Protein AF-A0AB36FYS8-F1 (afdb_monomer_lite)

Organism: Campylobacter jejuni (NCBI:txid197)

Sequence (170 aa):
MKFNDDFTFIDDITQEELNAGLEAVKKVLVNSNETELLKEYFSMFCQASSEDAKLKYAKEFKKDEIDKVKNNAIEGGVSYKDKIFQSAEKDRNLLTSTVSLFAITKQLPEGFVWISKDNEAVPFTLEELIELGGIMANSVNTNTIKARTIKDKVEQAQTLEEIQSIKWDE

Secondary structure (DSSP, 8-state):
-----------PPPHHHHHHHHHHHHHHHHHTT-HHHHHHHHHHHHHHS-HHHHHHHHHHHHHHHHHHHHHHHHHS-EEETTEEEP-SHHHHHHHHHHHHHHHHHT-PPTT-EEE-TT--EEE--HHHHHHHHHHHHHHHHHHHHHHHHHHHHHHH--SHHHHHH-----

Radius of gyration: 25.16 Å; chains: 1; bounding box: 50×37×89 Å

InterPro domains:
  IPR025484 Domain of unknown function DUF4376 [PF14301] (58-163)

Structure (mmCIF, N/CA/C/O backbone):
data_AF-A0AB36FYS8-F1
#
_entry.id   AF-A0AB36FYS8-F1
#
loop_
_atom_site.group_PDB
_atom_site.id
_atom_site.type_symbol
_atom_site.label_atom_id
_atom_site.label_alt_id
_atom_site.label_comp_id
_atom_site.label_asym_id
_atom_site.label_entity_id
_atom_site.label_seq_id
_atom_site.pdbx_PDB_ins_code
_atom_site.Cartn_x
_atom_site.Cartn_y
_atom_site.Cartn_z
_atom_site.occupancy
_atom_site.B_iso_or_equiv
_atom_site.auth_seq_id
_atom_site.auth_comp_id
_atom_site.auth_asym_id
_atom_site.auth_atom_id
_atom_site.pdbx_PDB_model_num
ATOM 1 N N . MET A 1 1 ? 25.035 24.074 -61.120 1.00 44.75 1 MET A N 1
ATOM 2 C CA . MET A 1 1 ? 24.958 24.036 -59.646 1.00 44.75 1 MET A CA 1
ATOM 3 C C . MET A 1 1 ? 24.444 22.648 -59.296 1.00 44.75 1 MET A C 1
ATOM 5 O O . MET A 1 1 ? 23.336 22.333 -59.702 1.00 44.75 1 MET A O 1
ATOM 9 N N . LYS A 1 2 ? 25.290 21.762 -58.755 1.00 41.16 2 LYS A N 1
ATOM 10 C CA . LYS A 1 2 ? 24.867 20.410 -58.357 1.00 41.16 2 LYS A CA 1
ATOM 11 C C . LYS A 1 2 ? 24.295 20.514 -56.946 1.00 41.16 2 LYS A C 1
ATOM 13 O O . LYS A 1 2 ? 25.001 20.995 -56.065 1.00 41.16 2 LYS A O 1
ATOM 18 N N . PHE A 1 3 ? 23.037 20.130 -56.766 1.00 51.56 3 PHE A N 1
ATOM 19 C CA . PHE A 1 3 ? 22.482 19.899 -55.438 1.00 51.56 3 PHE A CA 1
ATOM 20 C C . PHE A 1 3 ? 23.022 18.550 -54.958 1.00 51.56 3 PHE A C 1
ATOM 22 O O . PHE A 1 3 ? 23.014 17.579 -55.713 1.00 51.56 3 PHE A O 1
ATOM 29 N N . ASN A 1 4 ? 23.620 18.544 -53.771 1.00 51.81 4 ASN A N 1
ATOM 30 C CA . ASN A 1 4 ? 24.140 17.339 -53.143 1.00 51.81 4 ASN A CA 1
ATOM 31 C C . ASN A 1 4 ? 22.971 16.728 -52.355 1.00 51.81 4 ASN A C 1
ATOM 33 O O . ASN A 1 4 ? 22.657 17.211 -51.269 1.00 51.81 4 ASN A O 1
ATOM 37 N N . ASP A 1 5 ? 22.292 15.743 -52.941 1.00 59.75 5 ASP A N 1
ATOM 38 C CA . ASP A 1 5 ? 21.105 15.071 -52.381 1.00 59.75 5 ASP A CA 1
ATOM 39 C C . ASP A 1 5 ? 21.473 13.971 -51.362 1.00 59.75 5 ASP A C 1
ATOM 41 O O . ASP A 1 5 ? 20.920 12.879 -51.395 1.00 59.75 5 ASP A O 1
ATOM 45 N N . ASP A 1 6 ? 22.387 14.250 -50.428 1.00 57.41 6 ASP A N 1
ATOM 46 C CA . ASP A 1 6 ? 22.813 13.274 -49.408 1.00 57.41 6 ASP A CA 1
ATOM 47 C C . ASP A 1 6 ? 22.487 13.757 -47.983 1.00 57.41 6 ASP A C 1
ATOM 49 O O . ASP A 1 6 ? 23.349 13.828 -47.110 1.00 57.41 6 ASP A O 1
ATOM 53 N N . PHE A 1 7 ? 21.220 14.090 -47.728 1.00 59.12 7 PHE A N 1
ATOM 54 C CA . PHE A 1 7 ? 20.687 14.164 -46.363 1.00 59.12 7 PHE A CA 1
ATOM 55 C C . PHE A 1 7 ? 19.588 13.114 -46.192 1.00 59.12 7 PHE A C 1
ATOM 57 O O . PHE A 1 7 ? 18.397 13.415 -46.227 1.00 59.12 7 PHE A O 1
ATOM 64 N N . THR A 1 8 ? 19.982 11.858 -45.991 1.00 59.56 8 THR A N 1
ATOM 65 C CA . THR A 1 8 ? 19.096 10.871 -45.367 1.00 59.56 8 THR A CA 1
ATOM 66 C C . THR A 1 8 ? 18.929 11.264 -43.900 1.00 59.56 8 THR A C 1
ATOM 68 O O . THR A 1 8 ? 19.818 11.011 -43.088 1.00 59.56 8 THR A O 1
ATOM 71 N N . PHE A 1 9 ? 17.823 11.929 -43.559 1.00 57.47 9 PHE A N 1
ATOM 72 C CA . PHE A 1 9 ? 17.411 12.096 -42.165 1.00 57.47 9 PHE A CA 1
ATOM 73 C C . PHE A 1 9 ? 16.989 10.718 -41.644 1.00 57.47 9 PHE A C 1
ATOM 75 O O . PHE A 1 9 ? 15.905 10.234 -41.966 1.00 57.47 9 PHE A O 1
ATOM 82 N N . ILE A 1 10 ? 17.893 10.047 -40.934 1.00 60.66 10 ILE A N 1
ATOM 83 C CA . ILE A 1 10 ? 17.565 8.848 -40.168 1.00 60.66 10 ILE A CA 1
ATOM 84 C C . ILE A 1 10 ? 17.042 9.356 -38.823 1.00 60.66 10 ILE A C 1
ATOM 86 O O . ILE A 1 10 ? 17.816 9.869 -38.017 1.00 60.66 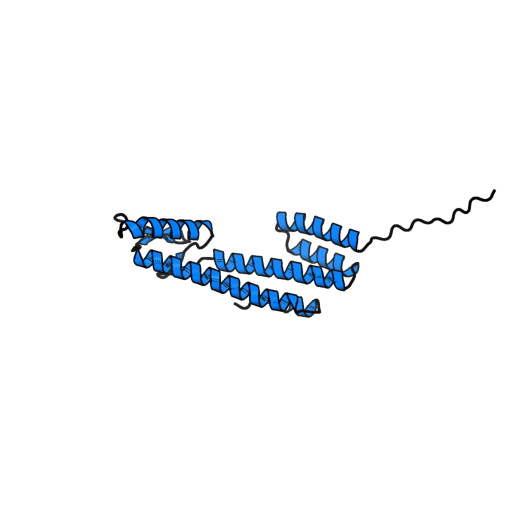10 ILE A O 1
ATOM 90 N N . ASP A 1 11 ? 15.724 9.293 -38.642 1.00 68.12 11 ASP A N 1
ATOM 91 C CA . ASP A 1 11 ? 15.064 9.593 -37.370 1.00 68.12 11 ASP A CA 1
ATOM 92 C C . ASP A 1 11 ? 15.148 8.354 -36.473 1.00 68.12 11 ASP A C 1
ATOM 94 O O . ASP A 1 11 ? 14.264 7.494 -36.481 1.00 68.12 11 ASP A O 1
ATOM 98 N N . ASP A 1 12 ? 16.281 8.193 -35.793 1.00 80.94 12 ASP A N 1
ATOM 99 C CA . ASP A 1 12 ? 16.456 7.117 -34.823 1.00 80.94 12 ASP A CA 1
ATOM 100 C C . ASP A 1 12 ? 15.720 7.465 -33.529 1.00 80.94 12 ASP A C 1
ATOM 102 O O . ASP A 1 12 ? 15.868 8.563 -32.994 1.00 80.94 12 ASP A O 1
ATOM 106 N N . ILE A 1 13 ? 14.978 6.499 -32.981 1.00 86.56 13 ILE A N 1
ATOM 107 C CA . ILE A 1 13 ? 14.311 6.679 -31.693 1.00 86.56 13 ILE A CA 1
ATOM 108 C C . ILE A 1 13 ? 15.345 6.932 -30.589 1.00 86.56 13 ILE A C 1
ATOM 110 O O . ILE A 1 13 ? 16.240 6.124 -30.327 1.00 86.56 13 ILE A O 1
ATOM 114 N N . THR A 1 14 ? 15.218 8.069 -29.921 1.00 93.31 14 THR A N 1
ATOM 115 C CA . THR A 1 14 ? 16.108 8.466 -28.834 1.00 93.31 14 THR A CA 1
ATOM 116 C C . THR A 1 14 ? 15.708 7.798 -27.517 1.00 93.31 14 THR A C 1
ATOM 118 O O . THR A 1 14 ? 14.559 7.408 -27.297 1.00 93.31 14 THR A O 1
ATOM 121 N N . GLN A 1 15 ? 16.646 7.711 -26.565 1.00 95.31 15 GLN A N 1
ATOM 122 C CA . GLN A 1 15 ? 16.319 7.233 -25.215 1.00 95.31 15 GLN A CA 1
ATOM 123 C C . GLN A 1 15 ? 15.282 8.130 -24.523 1.00 95.31 15 GLN A C 1
ATOM 125 O O . GLN A 1 15 ? 14.492 7.648 -23.714 1.00 95.31 15 GLN A O 1
ATOM 130 N N . GLU A 1 16 ? 15.278 9.430 -24.825 1.00 94.62 16 GLU A N 1
ATOM 131 C CA . GLU A 1 16 ? 14.289 10.367 -24.293 1.00 94.62 16 GLU A CA 1
ATOM 132 C C . GLU A 1 16 ? 12.880 10.026 -24.790 1.00 94.62 16 GLU A C 1
ATOM 134 O O . GLU A 1 16 ? 11.952 9.944 -23.984 1.00 94.62 16 GLU A O 1
ATOM 139 N N . GLU A 1 17 ? 12.734 9.723 -26.079 1.00 94.81 17 GLU A N 1
ATOM 140 C CA . GLU A 1 17 ? 11.465 9.287 -26.665 1.00 94.81 17 GLU A CA 1
ATOM 141 C C . GLU A 1 17 ? 11.016 7.925 -26.129 1.00 94.81 17 GLU A C 1
ATOM 143 O O . GLU A 1 17 ? 9.840 7.759 -25.797 1.00 94.81 17 GLU A O 1
ATOM 148 N N . LEU A 1 18 ? 11.939 6.971 -25.950 1.00 96.12 18 LEU A N 1
ATOM 149 C CA . LEU A 1 18 ? 11.642 5.686 -25.301 1.00 96.12 18 LEU A CA 1
ATOM 150 C C . LEU A 1 18 ? 11.130 5.879 -23.867 1.00 96.12 18 LEU A C 1
ATOM 152 O O . LEU A 1 18 ? 10.131 5.272 -23.476 1.00 96.12 18 LEU A O 1
ATOM 156 N N . ASN A 1 19 ? 11.791 6.738 -23.088 1.00 96.94 19 ASN A N 1
ATOM 157 C CA . ASN A 1 19 ? 11.400 7.052 -21.713 1.00 96.94 19 ASN A CA 1
ATOM 158 C C . ASN A 1 19 ? 10.018 7.717 -21.667 1.00 96.94 19 ASN A C 1
ATOM 160 O O . ASN A 1 19 ? 9.169 7.325 -20.866 1.00 96.94 19 ASN A O 1
ATOM 164 N N . ALA A 1 20 ? 9.770 8.695 -22.542 1.00 96.19 20 ALA A N 1
ATOM 165 C CA . ALA A 1 20 ? 8.481 9.374 -22.641 1.00 96.19 20 ALA A CA 1
ATOM 166 C C . ALA A 1 20 ? 7.358 8.404 -23.043 1.00 96.19 20 ALA A C 1
ATOM 168 O O . ALA A 1 20 ? 6.269 8.439 -22.463 1.00 96.19 20 ALA A O 1
ATOM 169 N N . GLY A 1 21 ? 7.637 7.498 -23.985 1.00 95.94 21 GLY A N 1
ATOM 170 C CA . GLY A 1 21 ? 6.721 6.433 -24.382 1.00 95.94 21 GLY A CA 1
ATOM 171 C C . GLY A 1 21 ? 6.393 5.489 -23.226 1.00 95.94 21 GLY A C 1
ATOM 172 O O . GLY A 1 21 ? 5.221 5.190 -22.992 1.00 95.94 21 GLY A O 1
ATOM 173 N N . LEU A 1 22 ? 7.401 5.061 -22.457 1.00 96.81 22 LEU A N 1
ATOM 174 C CA . LEU A 1 22 ? 7.197 4.231 -21.268 1.00 96.81 22 LEU A CA 1
ATOM 175 C C . LEU A 1 22 ? 6.331 4.922 -20.218 1.00 96.81 22 LEU A C 1
ATOM 177 O O . LEU A 1 22 ? 5.390 4.303 -19.729 1.00 96.81 22 LEU A O 1
ATOM 181 N N . GLU A 1 23 ? 6.585 6.193 -19.916 1.00 96.19 23 GLU A N 1
ATOM 182 C CA . GLU A 1 23 ? 5.776 6.947 -18.952 1.00 96.19 23 GLU A CA 1
ATOM 183 C C . GLU A 1 23 ? 4.317 7.091 -19.399 1.00 96.19 23 GLU A C 1
ATOM 185 O O . GLU A 1 23 ? 3.387 6.897 -18.606 1.00 96.19 23 GLU A O 1
ATOM 190 N N . ALA A 1 24 ? 4.094 7.378 -20.684 1.00 96.62 24 ALA A N 1
ATOM 191 C CA . ALA A 1 24 ? 2.753 7.483 -21.245 1.00 96.62 24 ALA A CA 1
ATOM 192 C C . ALA A 1 24 ? 1.990 6.152 -21.144 1.00 96.62 24 ALA A C 1
ATOM 194 O O . ALA A 1 24 ? 0.847 6.127 -20.678 1.00 96.62 24 ALA A O 1
ATOM 195 N N . VAL A 1 25 ? 2.629 5.040 -21.521 1.00 95.56 25 VAL A N 1
ATOM 196 C CA . VAL A 1 25 ? 2.024 3.703 -21.458 1.00 95.56 25 VAL A CA 1
ATOM 197 C C . VAL A 1 25 ? 1.813 3.257 -20.011 1.00 95.56 25 VAL 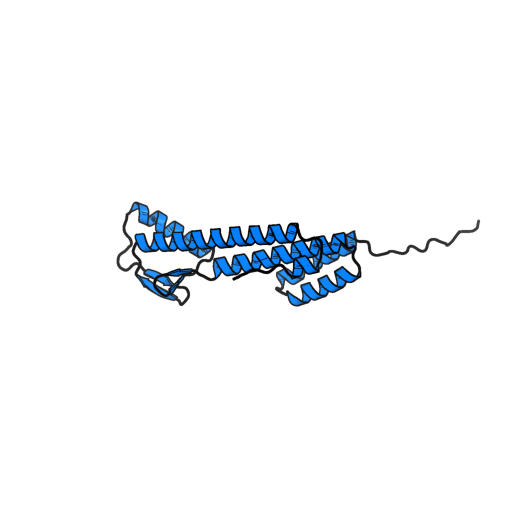A C 1
ATOM 199 O O . VAL A 1 25 ? 0.717 2.805 -19.674 1.00 95.56 25 VAL A O 1
ATOM 202 N N . LYS A 1 26 ? 2.799 3.464 -19.127 1.00 94.81 26 LYS A N 1
ATOM 203 C CA . LYS A 1 26 ? 2.698 3.187 -17.685 1.00 94.81 26 LYS A CA 1
ATOM 204 C C . LYS A 1 26 ? 1.457 3.841 -17.095 1.00 94.81 26 LYS A C 1
ATOM 206 O O . LYS A 1 26 ? 0.663 3.165 -16.445 1.00 94.81 26 LYS A O 1
ATOM 211 N N . LYS A 1 27 ? 1.247 5.132 -17.361 1.00 94.06 27 LYS A N 1
ATOM 212 C CA . LYS A 1 27 ? 0.081 5.873 -16.865 1.00 94.06 27 LYS A CA 1
ATOM 213 C C . LYS A 1 27 ? -1.245 5.244 -17.306 1.00 94.06 27 LYS A C 1
ATOM 215 O O . LYS A 1 27 ? -2.162 5.127 -16.496 1.00 94.06 27 LYS A O 1
ATOM 220 N N . VAL A 1 28 ? -1.361 4.838 -18.571 1.00 96.19 28 VAL A N 1
ATOM 221 C CA . VAL A 1 28 ? -2.587 4.223 -19.110 1.00 96.19 28 VAL A CA 1
ATOM 222 C C . VAL A 1 28 ? -2.841 2.847 -18.493 1.00 96.19 28 VAL A C 1
ATOM 224 O O . VAL A 1 28 ? -3.955 2.573 -18.038 1.00 96.19 28 VAL A O 1
ATOM 227 N N . LEU A 1 29 ? -1.815 1.996 -18.441 1.00 93.88 29 LEU A N 1
ATOM 228 C CA . LEU A 1 29 ? -1.946 0.622 -17.955 1.00 93.88 29 LEU A CA 1
ATOM 229 C C . LEU A 1 29 ? -2.187 0.568 -16.442 1.00 93.88 29 LEU A C 1
ATOM 231 O O . LEU A 1 29 ? -3.039 -0.197 -15.996 1.00 93.88 29 LEU A O 1
ATOM 235 N N . VAL A 1 30 ? -1.536 1.433 -15.654 1.00 90.25 30 VAL A N 1
ATOM 236 C CA . VAL A 1 30 ? -1.799 1.554 -14.207 1.00 90.25 30 VAL A CA 1
ATOM 237 C C . VAL A 1 30 ? -3.245 1.977 -13.945 1.00 90.25 30 VAL A C 1
ATOM 239 O O . VAL A 1 30 ? -3.918 1.354 -13.126 1.00 90.25 30 VAL A O 1
ATOM 242 N N . ASN A 1 31 ? -3.760 2.973 -14.675 1.00 91.31 31 ASN A N 1
ATOM 243 C CA . ASN A 1 31 ? -5.153 3.417 -14.536 1.00 91.31 31 ASN A CA 1
ATOM 244 C C . ASN A 1 31 ? -6.170 2.342 -14.946 1.00 91.31 31 ASN A C 1
ATOM 246 O O . ASN A 1 31 ? -7.298 2.348 -14.459 1.00 91.31 31 ASN A O 1
ATOM 250 N N . SER A 1 32 ? -5.767 1.424 -15.824 1.00 93.12 32 SER A N 1
ATOM 251 C CA . SER A 1 32 ? -6.587 0.293 -16.272 1.00 93.12 32 SER A CA 1
ATOM 252 C C . SER A 1 32 ? -6.374 -0.967 -15.420 1.00 93.12 32 SER A C 1
ATOM 254 O O . SER A 1 32 ? -7.001 -1.988 -15.672 1.00 93.12 32 SER A O 1
ATOM 256 N N . ASN A 1 33 ? -5.510 -0.904 -14.397 1.00 90.06 33 ASN A N 1
ATOM 257 C CA . ASN A 1 33 ? -5.096 -2.031 -13.557 1.00 90.06 33 ASN A CA 1
ATOM 258 C C . ASN A 1 33 ? -4.468 -3.211 -14.347 1.00 90.06 33 ASN A C 1
ATOM 260 O O . ASN A 1 33 ? -4.466 -4.352 -13.884 1.00 90.06 33 ASN A O 1
ATOM 264 N N . GLU A 1 34 ? -3.874 -2.926 -15.508 1.00 93.31 34 GLU A N 1
ATOM 265 C CA . GLU A 1 34 ? -3.283 -3.898 -16.438 1.00 93.31 34 GLU A CA 1
ATOM 266 C C . GLU A 1 34 ? -1.812 -4.182 -16.096 1.00 93.31 34 GLU A C 1
ATOM 268 O O . GLU A 1 34 ? -0.875 -3.693 -16.731 1.00 93.31 34 GLU A O 1
ATOM 273 N N . THR A 1 35 ? -1.593 -4.960 -15.033 1.00 88.31 35 THR A N 1
ATOM 274 C CA . THR A 1 35 ? -0.241 -5.191 -14.486 1.00 88.31 35 THR A CA 1
ATOM 275 C C . THR A 1 35 ? 0.618 -6.099 -15.375 1.00 88.31 35 THR A C 1
ATOM 277 O O . THR A 1 35 ? 1.822 -5.875 -15.484 1.00 88.31 35 THR A O 1
ATOM 280 N N . GLU A 1 36 ? 0.030 -7.104 -16.030 1.00 92.06 36 GLU A N 1
ATOM 281 C CA . GLU A 1 36 ? 0.791 -8.033 -16.883 1.00 92.06 36 GLU A CA 1
ATOM 282 C C . GLU A 1 36 ? 1.220 -7.377 -18.200 1.00 92.06 36 GLU A C 1
ATOM 284 O O . GLU A 1 36 ? 2.392 -7.454 -18.563 1.00 92.06 36 GLU A O 1
ATOM 289 N N . LEU A 1 37 ? 0.330 -6.612 -18.844 1.00 94.31 37 LEU A N 1
ATOM 290 C CA . LEU A 1 37 ? 0.678 -5.837 -20.040 1.00 94.31 37 LEU A CA 1
ATOM 291 C C . LEU A 1 37 ? 1.785 -4.814 -19.760 1.00 94.31 37 LEU A C 1
ATOM 293 O O . LEU A 1 37 ? 2.646 -4.583 -20.607 1.00 94.31 37 LEU A O 1
ATOM 297 N N . LEU A 1 38 ? 1.807 -4.220 -18.562 1.00 93.50 38 LEU A N 1
ATOM 298 C CA . LEU A 1 38 ? 2.871 -3.294 -18.177 1.00 93.50 38 LEU A CA 1
ATOM 299 C C . LEU A 1 38 ? 4.233 -3.996 -18.078 1.00 93.50 38 LEU A C 1
ATOM 301 O O . LEU A 1 38 ? 5.242 -3.422 -18.487 1.00 93.50 38 LEU A O 1
ATOM 305 N N . LYS A 1 39 ? 4.274 -5.241 -17.585 1.00 92.19 39 LYS A N 1
ATOM 306 C CA . LYS A 1 39 ? 5.505 -6.050 -17.553 1.00 92.19 39 LYS A CA 1
ATOM 307 C C . LYS A 1 39 ? 5.975 -6.414 -18.959 1.00 92.19 39 LYS A C 1
ATOM 309 O O . LYS A 1 39 ? 7.169 -6.318 -19.236 1.00 92.19 39 LYS A O 1
ATOM 314 N N . GLU A 1 40 ? 5.055 -6.805 -19.840 1.00 94.81 40 GLU A N 1
ATOM 315 C CA . GLU A 1 40 ? 5.367 -7.105 -21.243 1.00 94.81 40 GLU A CA 1
ATOM 316 C C . GLU A 1 40 ? 5.930 -5.875 -21.957 1.00 94.81 40 GLU A C 1
ATOM 318 O O . GLU A 1 40 ? 7.001 -5.938 -22.564 1.00 94.81 40 GLU A O 1
ATOM 323 N N . TYR A 1 41 ? 5.269 -4.726 -21.805 1.00 95.19 41 TYR A N 1
ATOM 324 C CA . TYR A 1 41 ? 5.737 -3.472 -22.383 1.00 95.19 41 TYR A CA 1
ATOM 325 C C . TYR A 1 41 ? 7.104 -3.060 -21.822 1.00 95.19 41 TYR A C 1
ATOM 327 O O . TYR A 1 41 ? 7.985 -2.640 -22.572 1.00 95.19 41 TYR A O 1
ATOM 335 N N . PHE A 1 42 ? 7.331 -3.232 -20.516 1.00 95.50 42 PHE A N 1
ATOM 336 C CA . PHE A 1 42 ? 8.642 -2.980 -19.924 1.00 95.50 42 PHE A CA 1
ATOM 337 C C . PHE A 1 42 ? 9.723 -3.916 -20.488 1.00 95.50 42 PHE A C 1
ATOM 339 O O . PHE A 1 42 ? 10.836 -3.469 -20.756 1.00 95.50 42 PHE A O 1
ATOM 346 N N . SER A 1 43 ? 9.400 -5.186 -20.754 1.00 95.00 43 SER A N 1
ATOM 347 C CA . SER A 1 43 ? 10.322 -6.110 -21.424 1.00 95.00 43 SER A CA 1
ATOM 348 C C . SER A 1 43 ? 10.707 -5.622 -22.824 1.00 95.00 43 SER A C 1
ATOM 350 O O . SER A 1 43 ? 11.887 -5.652 -23.174 1.00 95.00 43 SER A O 1
ATOM 352 N N . MET A 1 44 ? 9.747 -5.104 -23.600 1.00 94.94 44 MET A N 1
ATOM 353 C CA . MET A 1 44 ? 10.022 -4.488 -24.904 1.00 94.94 44 MET A CA 1
ATOM 354 C C . MET A 1 44 ? 10.899 -3.238 -24.767 1.00 94.94 44 MET A C 1
ATOM 356 O O . MET A 1 44 ? 11.888 -3.097 -25.486 1.00 94.94 44 MET A O 1
ATOM 360 N N . PHE A 1 45 ? 10.599 -2.364 -23.802 1.00 96.12 45 PHE A N 1
ATOM 361 C CA . PHE A 1 45 ? 11.428 -1.199 -23.486 1.00 96.12 45 PHE A CA 1
ATOM 362 C C . PHE A 1 45 ? 12.877 -1.602 -23.166 1.00 96.12 45 PHE A C 1
ATOM 364 O O . PHE A 1 45 ? 13.816 -0.975 -23.661 1.00 96.12 45 PHE A O 1
ATOM 371 N N . CYS A 1 46 ? 13.082 -2.681 -22.402 1.00 95.19 46 CYS A N 1
ATOM 372 C CA . CYS A 1 46 ? 14.413 -3.185 -22.068 1.00 95.19 46 CYS A CA 1
ATOM 373 C C . CYS A 1 46 ? 15.224 -3.670 -23.277 1.00 95.19 46 CYS A C 1
ATOM 375 O O . CYS A 1 46 ? 16.451 -3.680 -23.199 1.00 95.19 46 CYS A O 1
ATOM 377 N N . GLN A 1 47 ? 14.583 -4.065 -24.378 1.00 94.56 47 GLN A N 1
ATOM 378 C CA . GLN A 1 47 ? 15.285 -4.509 -25.589 1.00 94.56 47 GLN A CA 1
ATOM 379 C C . GLN A 1 47 ? 15.878 -3.339 -26.384 1.00 94.56 47 GLN A C 1
ATOM 381 O O . GLN A 1 47 ? 16.887 -3.520 -27.059 1.00 94.56 47 GLN A O 1
ATOM 386 N N . ALA A 1 48 ? 15.273 -2.151 -26.288 1.00 93.19 48 ALA A N 1
ATOM 387 C CA . ALA A 1 48 ? 15.664 -0.967 -27.055 1.00 93.19 48 ALA A CA 1
ATOM 388 C C . ALA A 1 48 ? 16.406 0.102 -26.230 1.00 93.19 48 ALA A C 1
ATOM 390 O O . ALA A 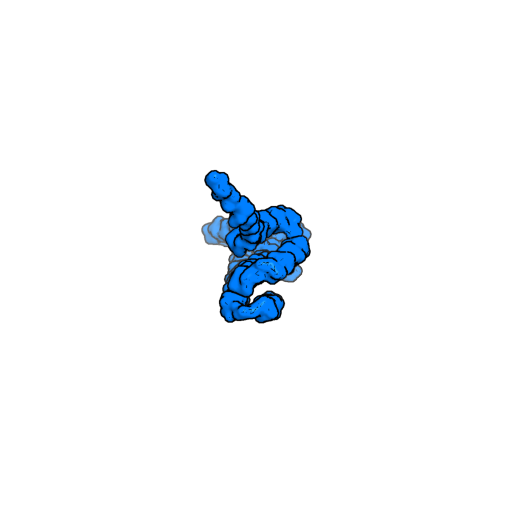1 48 ? 16.982 1.021 -26.803 1.00 93.19 48 ALA A O 1
ATOM 391 N N . SER A 1 49 ? 16.393 -0.001 -24.898 1.00 95.38 49 SER A N 1
ATOM 392 C CA . SER A 1 49 ? 16.908 1.046 -24.005 1.00 95.38 49 SER A CA 1
ATOM 393 C C . SER A 1 49 ? 18.345 0.825 -23.533 1.00 95.38 49 SER A C 1
ATOM 395 O O . SER A 1 49 ? 18.853 -0.298 -23.500 1.00 95.38 49 SER A O 1
ATOM 397 N N . SER A 1 50 ? 18.982 1.902 -23.077 1.00 95.81 50 SER A N 1
ATOM 398 C CA . SER A 1 50 ? 20.257 1.875 -22.363 1.00 95.81 50 SER A CA 1
ATOM 399 C C . SER A 1 50 ? 20.142 1.153 -21.018 1.00 95.81 50 SER A C 1
ATOM 401 O O . SER A 1 50 ? 19.066 1.071 -20.421 1.00 95.81 50 SER A O 1
ATOM 403 N N . GLU A 1 51 ? 21.261 0.633 -20.515 1.00 95.50 51 GLU A N 1
ATOM 404 C CA . GLU A 1 51 ? 21.278 -0.099 -19.243 1.00 95.50 51 GLU A CA 1
ATOM 405 C C . GLU A 1 51 ? 20.879 0.788 -18.053 1.00 95.50 51 GLU A C 1
ATOM 407 O O . GLU A 1 51 ? 20.075 0.377 -17.217 1.00 95.50 51 GLU A O 1
ATOM 412 N N . ASP A 1 52 ? 21.330 2.045 -18.042 1.00 95.81 52 ASP A N 1
ATOM 413 C CA . ASP A 1 52 ? 20.957 3.024 -17.016 1.00 95.81 52 ASP A CA 1
ATOM 414 C C . ASP A 1 52 ? 19.441 3.265 -16.980 1.00 95.81 52 ASP A C 1
ATOM 416 O O . ASP A 1 52 ? 18.837 3.329 -15.906 1.00 95.81 52 ASP A O 1
ATOM 420 N N . ALA A 1 53 ? 18.801 3.361 -18.151 1.00 96.94 53 ALA A N 1
ATOM 421 C CA . ALA A 1 53 ? 17.359 3.554 -18.243 1.00 96.94 53 ALA A CA 1
ATOM 422 C C . ALA A 1 53 ? 16.596 2.309 -17.767 1.00 96.94 53 ALA A C 1
ATOM 424 O O . ALA A 1 53 ? 15.648 2.431 -16.989 1.00 96.94 53 ALA A O 1
ATOM 425 N N . LYS A 1 54 ? 17.040 1.106 -18.160 1.00 97.25 54 LYS A N 1
ATOM 426 C CA . LYS A 1 54 ? 16.463 -0.158 -17.668 1.00 97.25 54 LYS A CA 1
ATOM 427 C C . LYS A 1 54 ? 16.514 -0.237 -16.149 1.00 97.25 54 LYS A C 1
ATOM 429 O O . LYS A 1 54 ? 15.495 -0.522 -15.521 1.00 97.25 54 LYS A O 1
ATOM 434 N N . LEU A 1 55 ? 17.679 0.040 -15.563 1.00 97.94 55 LEU A N 1
ATOM 435 C CA . LEU A 1 55 ? 17.880 -0.045 -14.123 1.00 97.94 55 LEU A CA 1
ATOM 436 C C . LEU A 1 55 ? 17.025 0.986 -13.378 1.00 97.94 55 LEU A C 1
ATOM 438 O O . LEU A 1 55 ? 16.354 0.634 -12.407 1.00 97.94 55 LEU A O 1
ATOM 442 N N . LYS A 1 56 ? 16.991 2.236 -13.859 1.00 97.38 56 LYS A N 1
ATOM 443 C CA . LYS A 1 56 ? 16.142 3.299 -13.303 1.00 97.38 56 LYS A CA 1
ATOM 444 C C . LYS A 1 56 ? 14.678 2.858 -13.229 1.00 97.38 56 LYS A C 1
ATOM 446 O O . LYS A 1 56 ? 14.086 2.868 -12.149 1.00 97.38 56 LYS A O 1
ATOM 451 N N . TYR A 1 57 ? 14.105 2.432 -14.352 1.00 97.06 57 TYR A N 1
ATOM 452 C CA . TYR A 1 57 ? 12.686 2.083 -14.412 1.00 97.06 57 TYR A CA 1
ATOM 453 C C . TYR A 1 57 ? 12.354 0.786 -13.676 1.00 97.06 57 TYR A C 1
ATOM 455 O O . TYR A 1 57 ? 11.304 0.700 -13.041 1.00 97.06 57 TYR A O 1
ATOM 463 N N . ALA A 1 58 ? 13.261 -0.193 -13.659 1.00 97.31 58 ALA A N 1
ATOM 464 C CA . ALA A 1 58 ? 13.090 -1.387 -12.836 1.00 97.31 58 ALA A CA 1
ATOM 465 C C . ALA A 1 58 ? 12.981 -1.043 -11.342 1.00 97.31 58 ALA A C 1
ATOM 467 O O . ALA A 1 58 ? 12.127 -1.596 -10.644 1.00 97.31 58 ALA A O 1
ATOM 468 N N . LYS A 1 59 ? 13.798 -0.097 -10.849 1.00 98.19 59 LYS A N 1
ATOM 469 C CA . LYS A 1 59 ? 13.715 0.386 -9.461 1.00 98.19 59 LYS A CA 1
ATOM 470 C C . LYS A 1 59 ? 12.388 1.082 -9.187 1.00 98.19 59 LYS A C 1
ATOM 472 O O . LYS A 1 59 ? 11.782 0.834 -8.147 1.00 98.19 59 LYS A O 1
ATOM 477 N N . GLU A 1 60 ? 11.931 1.938 -10.097 1.00 96.25 60 GLU A N 1
ATOM 478 C CA . GLU A 1 60 ? 10.640 2.625 -9.968 1.00 96.25 60 GLU A CA 1
ATOM 479 C C . GLU A 1 60 ? 9.476 1.627 -9.919 1.00 96.25 60 GLU A C 1
ATOM 481 O O . GLU A 1 60 ? 8.698 1.651 -8.966 1.00 96.25 60 GLU A O 1
ATOM 486 N N . PHE A 1 61 ? 9.409 0.678 -10.857 1.00 94.06 61 PHE A N 1
ATOM 487 C CA . PHE A 1 61 ? 8.363 -0.349 -10.858 1.00 94.06 61 PHE A CA 1
ATOM 488 C C . PHE A 1 61 ? 8.379 -1.213 -9.601 1.00 94.06 61 PHE A C 1
ATOM 490 O O . PHE A 1 61 ? 7.326 -1.496 -9.029 1.00 94.06 61 PHE A O 1
ATOM 497 N N . LYS A 1 62 ? 9.564 -1.606 -9.124 1.00 95.69 62 LYS A N 1
ATOM 498 C CA . LYS A 1 62 ? 9.669 -2.388 -7.891 1.00 95.69 62 LYS A CA 1
ATOM 499 C C . LYS A 1 62 ? 9.220 -1.580 -6.667 1.00 95.69 62 LYS A C 1
ATOM 501 O O . LYS A 1 62 ? 8.567 -2.131 -5.785 1.00 95.69 62 LYS A O 1
ATOM 506 N N . LYS A 1 63 ? 9.516 -0.276 -6.602 1.00 96.62 63 LYS A N 1
ATOM 507 C CA . LYS A 1 63 ? 9.028 0.607 -5.526 1.00 96.62 63 LYS A CA 1
ATOM 508 C C . LYS A 1 63 ? 7.503 0.746 -5.549 1.00 96.62 63 LYS A C 1
ATOM 510 O O . LYS A 1 63 ? 6.904 0.700 -4.474 1.00 96.62 63 LYS A O 1
ATOM 515 N N . ASP A 1 64 ? 6.901 0.848 -6.734 1.00 93.44 64 ASP A N 1
ATOM 516 C CA . ASP A 1 64 ? 5.442 0.887 -6.912 1.00 93.44 64 ASP A CA 1
ATOM 517 C C . ASP A 1 64 ? 4.786 -0.432 -6.455 1.00 93.44 64 ASP A C 1
ATOM 519 O O . ASP A 1 64 ? 3.784 -0.423 -5.737 1.00 93.44 64 ASP A O 1
ATOM 523 N N . GLU A 1 65 ? 5.385 -1.580 -6.797 1.00 93.00 65 GLU A N 1
ATOM 524 C CA . GLU A 1 65 ? 4.958 -2.906 -6.322 1.00 93.00 65 GLU A CA 1
ATOM 525 C C . GLU A 1 65 ? 4.991 -2.984 -4.787 1.00 93.00 65 GLU A C 1
ATOM 527 O O . GLU A 1 65 ? 4.008 -3.386 -4.162 1.00 93.00 65 GLU A O 1
ATOM 532 N N . ILE A 1 66 ? 6.088 -2.534 -4.167 1.00 96.75 66 ILE A N 1
ATOM 533 C CA . ILE A 1 66 ? 6.239 -2.498 -2.705 1.00 96.75 66 ILE A CA 1
ATOM 534 C C . ILE A 1 66 ? 5.180 -1.596 -2.062 1.00 96.75 66 ILE A C 1
ATOM 536 O O . ILE A 1 66 ? 4.627 -1.954 -1.022 1.00 96.75 66 ILE A O 1
ATOM 540 N N . ASP A 1 67 ? 4.871 -0.439 -2.655 1.00 95.94 67 ASP A N 1
ATOM 541 C CA . ASP A 1 67 ? 3.808 0.432 -2.147 1.00 95.94 67 ASP A CA 1
ATOM 542 C C . ASP A 1 67 ? 2.433 -0.222 -2.222 1.00 95.94 67 ASP A C 1
ATOM 544 O O . ASP A 1 67 ? 1.670 -0.126 -1.259 1.00 95.94 67 ASP A O 1
ATOM 548 N N . LYS A 1 68 ? 2.134 -0.930 -3.315 1.00 93.69 68 LYS A N 1
ATOM 549 C CA . LYS A 1 68 ? 0.880 -1.676 -3.462 1.00 93.69 68 LYS A CA 1
ATOM 550 C C . LYS A 1 68 ? 0.757 -2.766 -2.396 1.00 93.69 68 LYS A C 1
ATOM 552 O O . LYS A 1 68 ? -0.279 -2.856 -1.741 1.00 93.69 68 LYS A O 1
ATOM 557 N N . VAL A 1 69 ? 1.815 -3.549 -2.167 1.00 95.81 69 VAL A N 1
ATOM 558 C CA . VAL A 1 69 ? 1.821 -4.599 -1.131 1.00 95.81 69 VAL A CA 1
ATOM 559 C C . VAL A 1 69 ? 1.695 -4.000 0.272 1.00 95.81 69 VAL A C 1
ATOM 561 O O . VAL A 1 69 ? 0.862 -4.457 1.053 1.00 95.81 69 VAL A O 1
ATOM 564 N N . LYS A 1 70 ? 2.439 -2.931 0.579 1.00 97.12 70 LYS A N 1
ATOM 565 C CA . LYS A 1 70 ? 2.335 -2.191 1.847 1.00 97.12 70 LYS A CA 1
ATOM 566 C C . LYS A 1 70 ? 0.913 -1.689 2.092 1.00 97.12 70 LYS A C 1
ATOM 568 O O . LYS A 1 70 ? 0.384 -1.877 3.185 1.00 97.12 70 LYS A O 1
ATOM 573 N N . ASN A 1 71 ? 0.300 -1.045 1.099 1.00 96.31 71 ASN A N 1
ATOM 574 C CA . ASN A 1 71 ? -1.060 -0.522 1.224 1.00 96.31 71 ASN A CA 1
ATOM 575 C C . ASN A 1 71 ? -2.055 -1.665 1.459 1.00 96.31 71 ASN A C 1
ATOM 577 O O . ASN A 1 71 ? -2.841 -1.590 2.395 1.00 96.31 71 ASN A O 1
ATOM 581 N N . ASN A 1 72 ? -1.946 -2.768 0.712 1.00 95.06 72 ASN A N 1
ATOM 582 C CA . ASN A 1 72 ? -2.782 -3.952 0.928 1.00 95.06 72 ASN A CA 1
ATOM 583 C C . ASN A 1 72 ? -2.615 -4.545 2.337 1.00 95.06 72 ASN A C 1
ATOM 585 O O . ASN A 1 72 ? -3.605 -4.930 2.952 1.00 95.06 72 ASN A O 1
ATOM 589 N N . ALA A 1 73 ? -1.390 -4.602 2.868 1.00 95.62 73 ALA A N 1
ATOM 590 C CA . ALA A 1 73 ? -1.133 -5.089 4.224 1.00 95.62 73 ALA A CA 1
ATOM 591 C C . ALA A 1 73 ? -1.738 -4.164 5.295 1.00 95.62 73 ALA A C 1
ATOM 593 O O . ALA A 1 73 ? -2.316 -4.633 6.271 1.00 95.62 73 ALA A O 1
ATOM 594 N N . ILE A 1 74 ? -1.649 -2.846 5.094 1.00 96.38 74 ILE A N 1
ATOM 595 C CA . ILE A 1 74 ? -2.220 -1.841 6.000 1.00 96.38 74 ILE A CA 1
ATOM 596 C C . ILE A 1 74 ? -3.751 -1.844 5.956 1.00 96.38 74 ILE A C 1
ATOM 598 O O . ILE A 1 74 ? -4.386 -1.692 6.997 1.00 96.38 74 ILE A O 1
ATOM 602 N N . GLU A 1 75 ? -4.349 -1.981 4.776 1.00 96.50 75 GLU A N 1
ATOM 603 C CA . GLU A 1 75 ? -5.802 -1.916 4.561 1.00 96.50 75 GLU A CA 1
ATOM 604 C C . GLU A 1 75 ? -6.490 -3.284 4.699 1.00 96.50 75 GLU A C 1
ATOM 606 O O . GLU A 1 75 ? -7.718 -3.369 4.776 1.00 96.50 75 GLU A O 1
ATOM 611 N N . GLY A 1 76 ? -5.707 -4.363 4.776 1.00 94.88 76 GLY A N 1
ATOM 612 C CA . GLY A 1 76 ? -6.177 -5.743 4.889 1.00 94.88 76 GLY A CA 1
ATOM 613 C C . GLY A 1 76 ? -6.989 -6.031 6.153 1.00 94.88 76 GLY A C 1
ATOM 614 O O . GLY A 1 76 ? -7.788 -6.972 6.164 1.00 94.88 76 GLY A O 1
ATOM 615 N N . GLY A 1 77 ? -6.880 -5.182 7.168 1.00 96.25 77 GLY A N 1
ATOM 616 C CA . GLY A 1 77 ? -7.538 -5.315 8.458 1.00 96.25 77 GLY A CA 1
ATOM 617 C C . GLY A 1 77 ? -6.565 -5.692 9.568 1.00 96.25 77 GLY A C 1
ATOM 618 O O . GLY A 1 77 ? -5.431 -6.097 9.318 1.00 96.25 77 GLY A O 1
ATOM 619 N N . VAL A 1 78 ? -7.022 -5.569 10.811 1.00 97.94 78 VAL A N 1
ATOM 620 C CA . VAL A 1 78 ? -6.271 -6.009 11.995 1.00 97.94 78 VAL A CA 1
ATOM 621 C C . VAL A 1 78 ? -7.099 -6.969 12.836 1.00 97.94 78 VAL A C 1
ATOM 623 O O . VAL A 1 78 ? -8.315 -6.809 12.949 1.00 97.94 78 VAL A O 1
ATOM 626 N N . SER A 1 79 ? -6.436 -7.963 13.424 1.00 97.81 79 SER A N 1
ATOM 627 C CA . SER A 1 79 ? -7.074 -8.940 14.303 1.00 97.81 79 SER A CA 1
ATOM 628 C C . SER A 1 79 ? -7.235 -8.391 15.717 1.00 97.81 79 SER A C 1
ATOM 630 O O . SER A 1 79 ? -6.270 -7.902 16.303 1.00 97.81 79 SER A O 1
ATOM 632 N N . TYR A 1 80 ? -8.435 -8.512 16.279 1.00 98.19 80 TYR A N 1
ATOM 633 C CA . TYR A 1 80 ? -8.739 -8.190 17.673 1.00 98.19 80 TYR A CA 1
ATOM 634 C C . TYR A 1 80 ? -10.042 -8.890 18.091 1.00 98.19 80 TYR A C 1
ATOM 636 O O . TYR A 1 80 ? -10.938 -9.031 17.264 1.00 98.19 80 TYR A O 1
ATOM 644 N N . LYS A 1 81 ? -10.162 -9.351 19.345 1.00 96.38 81 LYS A N 1
ATOM 645 C CA . LYS A 1 81 ? -11.350 -10.084 19.854 1.00 96.38 81 LYS A CA 1
ATOM 646 C C . LYS A 1 81 ? -11.844 -11.195 18.905 1.00 96.38 81 LYS A C 1
ATOM 648 O O . LYS A 1 81 ? -13.028 -11.264 18.596 1.00 96.38 81 LYS A O 1
ATOM 653 N N . ASP A 1 82 ? -10.917 -12.010 18.394 1.00 96.12 82 ASP A N 1
ATOM 654 C CA . ASP A 1 82 ? -11.175 -13.101 17.434 1.00 96.12 82 ASP A CA 1
ATOM 655 C C . ASP A 1 82 ? -11.874 -12.673 16.125 1.00 96.12 82 ASP A C 1
ATOM 657 O O . ASP A 1 82 ? -12.433 -13.494 15.397 1.00 96.12 82 ASP A O 1
ATOM 661 N N . LYS A 1 83 ? -11.817 -11.377 15.797 1.00 97.88 83 LYS A N 1
ATOM 662 C CA . LYS A 1 83 ? -12.387 -10.766 14.594 1.00 97.88 83 LYS A CA 1
ATOM 663 C C . LYS A 1 83 ? -11.342 -9.975 13.823 1.00 97.88 83 LYS A C 1
ATOM 665 O O . LYS A 1 83 ? -10.309 -9.584 14.361 1.00 97.88 83 LYS A O 1
ATOM 670 N N . ILE A 1 84 ? -11.634 -9.717 12.550 1.00 98.12 84 ILE A N 1
ATOM 671 C CA . ILE A 1 84 ? -10.856 -8.803 11.710 1.00 98.12 84 ILE A CA 1
ATOM 672 C C . ILE A 1 84 ? -11.612 -7.486 11.609 1.00 98.12 84 ILE A C 1
ATOM 674 O O . ILE A 1 84 ? -12.768 -7.468 11.192 1.00 98.12 84 ILE A O 1
ATOM 678 N N . PHE A 1 85 ? -10.959 -6.379 11.940 1.00 98.25 85 PHE A N 1
ATOM 679 C CA . PHE A 1 85 ? -11.516 -5.037 11.797 1.00 98.25 85 PHE A CA 1
ATOM 680 C C . PHE A 1 85 ? -10.952 -4.340 10.570 1.00 98.25 85 PHE A C 1
ATOM 682 O O . PHE A 1 85 ? -9.773 -4.494 10.253 1.00 98.25 85 PHE A O 1
ATOM 689 N N . GLN A 1 86 ? -11.799 -3.575 9.880 1.00 96.12 86 GLN A N 1
ATOM 690 C CA . GLN A 1 86 ? -11.387 -2.774 8.728 1.00 96.12 86 GLN A CA 1
ATOM 691 C C . GLN A 1 86 ? -10.364 -1.734 9.174 1.00 96.12 86 GLN A C 1
ATOM 693 O O . GLN A 1 86 ? -10.549 -1.074 10.193 1.00 96.12 86 GLN A O 1
ATOM 698 N N . SER A 1 87 ? -9.283 -1.601 8.417 1.00 96.81 87 SER A N 1
ATOM 699 C CA . SER A 1 87 ? -8.179 -0.712 8.757 1.00 96.81 87 SER A CA 1
ATOM 700 C C . SER A 1 87 ? -7.822 0.210 7.604 1.00 96.81 87 SER A C 1
ATOM 702 O O . SER A 1 87 ? -6.693 0.687 7.572 1.00 96.81 87 SER A O 1
ATOM 704 N N . ALA A 1 88 ? -8.735 0.482 6.661 1.00 96.50 88 ALA A N 1
ATOM 705 C CA . ALA A 1 88 ? -8.485 1.487 5.633 1.00 96.50 88 ALA A CA 1
ATOM 706 C C . ALA A 1 88 ? -8.392 2.884 6.263 1.00 96.50 88 ALA A C 1
ATOM 708 O O . ALA A 1 88 ? -8.804 3.101 7.403 1.00 96.50 88 ALA A O 1
ATOM 709 N N . GLU A 1 89 ? -7.839 3.856 5.537 1.00 96.38 89 GLU A N 1
ATOM 710 C CA . GLU A 1 89 ? -7.604 5.199 6.087 1.00 96.38 89 GLU A CA 1
ATOM 711 C C . GLU A 1 89 ? -8.869 5.833 6.673 1.00 96.38 89 GLU A C 1
ATOM 713 O O . GLU A 1 89 ? -8.852 6.320 7.803 1.00 96.38 89 GLU A O 1
ATOM 718 N N . LYS A 1 90 ? -9.990 5.732 5.953 1.00 96.69 90 LYS A N 1
ATOM 719 C CA . LYS A 1 90 ? -11.299 6.196 6.426 1.00 96.69 90 LYS A CA 1
ATOM 720 C C . LYS A 1 90 ? -11.714 5.554 7.760 1.00 96.69 90 LYS A C 1
ATOM 722 O O . LYS A 1 90 ? -12.265 6.246 8.611 1.00 96.69 90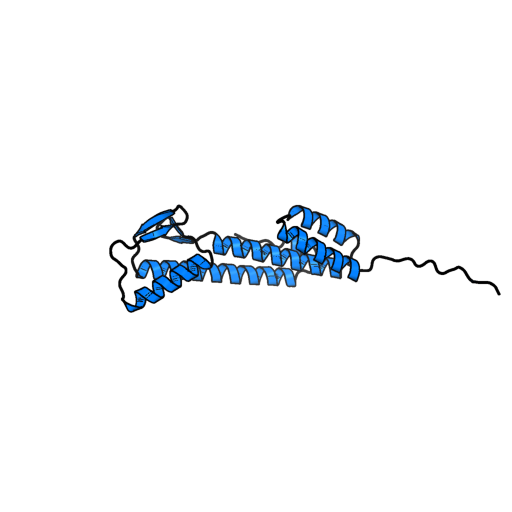 LYS A O 1
ATOM 727 N N . ASP A 1 91 ? -11.414 4.271 7.964 1.00 96.38 91 ASP A N 1
ATOM 728 C CA . ASP A 1 91 ? -11.829 3.511 9.146 1.00 96.38 91 ASP A CA 1
ATOM 729 C C . ASP A 1 91 ? -10.951 3.878 10.345 1.00 96.38 91 ASP A C 1
ATOM 731 O O . ASP A 1 91 ? -11.454 4.114 11.443 1.00 96.38 91 ASP A O 1
ATOM 735 N N . ARG A 1 92 ? -9.640 4.043 10.117 1.00 96.94 92 ARG A N 1
ATOM 736 C CA . ARG A 1 92 ? -8.696 4.547 11.128 1.00 96.94 92 ARG A CA 1
ATOM 737 C C . ARG A 1 92 ? -9.039 5.977 11.556 1.00 96.94 92 ARG A C 1
ATOM 739 O O . ARG A 1 92 ? -8.989 6.292 12.746 1.00 96.94 92 ARG A O 1
ATOM 746 N N . ASN A 1 93 ? -9.425 6.834 10.608 1.00 97.62 93 ASN A N 1
ATOM 747 C CA . ASN A 1 93 ? -9.843 8.212 10.881 1.00 97.62 93 ASN A CA 1
ATOM 748 C C . ASN A 1 93 ? -11.154 8.253 11.679 1.00 97.62 93 ASN A C 1
ATOM 750 O O . ASN A 1 93 ? -11.278 9.033 12.629 1.00 97.62 93 ASN A O 1
ATOM 754 N N . LEU A 1 94 ? -12.112 7.386 11.336 1.00 97.44 94 LEU A N 1
ATOM 755 C CA . LEU A 1 94 ? -13.365 7.233 12.074 1.00 97.44 94 LEU A CA 1
ATOM 756 C C . LEU A 1 94 ? -13.116 6.743 13.505 1.00 97.44 94 LEU A C 1
ATOM 758 O O . LEU A 1 94 ? -13.657 7.324 14.448 1.00 97.44 94 LEU A O 1
ATOM 762 N N . LEU A 1 95 ? -12.273 5.722 13.682 1.00 97.12 95 LEU A N 1
ATOM 763 C CA . LEU A 1 95 ? -11.894 5.202 14.996 1.00 97.12 95 LEU A CA 1
ATOM 764 C C . LEU A 1 95 ? -11.219 6.280 15.846 1.00 97.12 95 LEU A C 1
ATOM 766 O O . LEU A 1 95 ? -11.632 6.520 16.976 1.00 97.12 95 LEU A O 1
ATOM 770 N N . THR A 1 96 ? -10.241 6.989 15.281 1.00 95.31 96 THR A N 1
ATOM 771 C CA . THR A 1 96 ? -9.522 8.068 15.976 1.00 95.31 96 THR A CA 1
ATOM 772 C C . THR A 1 96 ? -10.471 9.186 16.409 1.00 95.31 96 THR A C 1
ATOM 774 O O . THR A 1 96 ? -10.387 9.677 17.537 1.00 95.31 96 THR A O 1
ATOM 777 N N . SER A 1 97 ? -11.409 9.568 15.540 1.00 95.69 97 SER A N 1
ATOM 778 C CA . SER A 1 97 ? -12.419 10.589 15.842 1.00 95.69 97 SER A CA 1
ATOM 779 C C . SER A 1 97 ? -13.398 10.121 16.923 1.00 95.69 97 SER A C 1
ATOM 781 O O . SER A 1 97 ? -13.719 10.883 17.833 1.00 95.69 97 SER A O 1
ATOM 783 N N . THR A 1 98 ? -13.819 8.854 16.869 1.00 95.81 98 THR A N 1
ATOM 784 C CA . THR A 1 98 ? -14.684 8.218 17.876 1.00 95.81 98 THR A CA 1
ATOM 785 C C . THR A 1 98 ? -14.003 8.205 19.242 1.00 95.81 98 THR A C 1
ATOM 787 O O . THR A 1 98 ? -14.565 8.696 20.219 1.00 95.81 98 THR A O 1
ATOM 790 N N . VAL A 1 99 ? -12.763 7.709 19.303 1.00 95.50 99 VAL A N 1
ATOM 791 C CA . VAL A 1 99 ? -11.955 7.684 20.528 1.00 95.50 99 VAL A CA 1
ATOM 792 C C . VAL A 1 99 ? -11.770 9.096 21.083 1.00 95.50 99 VAL A C 1
ATOM 794 O O . VAL A 1 99 ? -11.989 9.308 22.270 1.00 95.50 99 VAL A O 1
ATOM 797 N N . SER A 1 100 ? -11.438 10.079 20.240 1.00 94.69 100 SER A N 1
ATOM 798 C CA . SER A 1 100 ? -11.236 11.472 20.669 1.00 94.69 100 SER A CA 1
ATOM 799 C C . SER A 1 100 ? -12.507 12.093 21.253 1.00 94.69 100 SER A C 1
ATOM 801 O O . SER A 1 100 ? -12.449 12.757 22.286 1.00 94.69 100 SER A O 1
ATOM 803 N N . LEU A 1 101 ? -13.661 11.855 20.621 1.00 94.81 101 LEU A N 1
ATOM 804 C CA . LEU A 1 101 ? -14.950 12.362 21.087 1.00 94.81 101 LEU A CA 1
ATOM 805 C C . LEU A 1 101 ? -15.326 11.772 22.453 1.00 94.81 101 LEU A C 1
ATOM 807 O O . LEU A 1 101 ? -15.677 12.508 23.376 1.00 94.81 101 LEU A O 1
ATOM 811 N N . PHE A 1 102 ? -15.224 10.450 22.598 1.00 94.69 102 PHE A N 1
ATOM 812 C CA . PHE A 1 102 ? -15.650 9.758 23.814 1.00 94.69 102 PHE A CA 1
ATOM 813 C C . PHE A 1 102 ? -14.591 9.740 24.923 1.00 94.69 102 PHE A C 1
ATOM 815 O O . PHE A 1 102 ? -14.932 9.509 26.081 1.00 94.69 102 PHE A O 1
ATOM 822 N N . ALA A 1 103 ? -13.333 10.081 24.631 1.00 91.25 103 ALA A N 1
ATOM 823 C CA . ALA A 1 103 ? -12.319 10.347 25.653 1.00 91.25 103 ALA A CA 1
ATOM 824 C C . ALA A 1 103 ? -12.675 11.563 26.528 1.00 91.25 103 ALA A C 1
ATOM 826 O O . ALA A 1 103 ? -12.320 11.596 27.707 1.00 91.25 103 ALA A O 1
ATOM 827 N N . ILE A 1 104 ? -13.413 12.536 25.980 1.00 90.81 104 ILE A N 1
ATOM 828 C CA . ILE A 1 104 ? -13.881 13.718 26.721 1.00 90.81 104 ILE A CA 1
ATOM 829 C C . ILE A 1 104 ? -14.969 13.321 27.723 1.00 90.81 104 ILE A C 1
ATOM 831 O O . ILE A 1 104 ? -14.914 13.704 28.891 1.00 90.81 104 ILE A O 1
ATOM 835 N N . THR A 1 105 ? -15.954 12.543 27.273 1.00 90.19 105 THR A N 1
ATOM 836 C CA . THR A 1 105 ? -17.085 12.102 28.104 1.00 90.19 105 THR A CA 1
ATOM 837 C C . THR A 1 105 ? -16.734 10.913 28.996 1.00 90.19 105 TH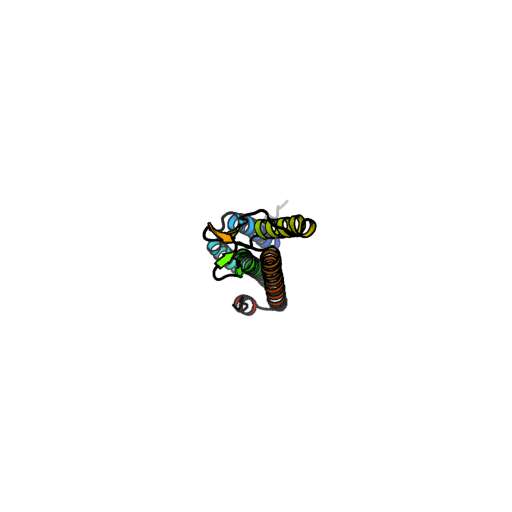R A C 1
ATOM 839 O O . THR A 1 105 ? -17.463 10.638 29.946 1.00 90.19 105 THR A O 1
ATOM 842 N N . LYS A 1 106 ? -15.633 10.210 28.696 1.00 90.50 106 LYS A N 1
ATOM 843 C CA . LYS A 1 106 ? -15.184 8.960 29.333 1.00 90.50 106 LYS A CA 1
ATOM 844 C C . LYS A 1 106 ? -16.226 7.839 29.311 1.00 90.50 106 LYS A C 1
ATOM 846 O O . LYS A 1 106 ? -16.153 6.911 30.111 1.00 90.50 106 LYS A O 1
ATOM 851 N N . GLN A 1 107 ? -17.195 7.922 28.406 1.00 89.44 107 GLN A N 1
ATOM 852 C CA . GLN A 1 107 ? -18.273 6.949 28.282 1.00 89.44 107 GLN A CA 1
ATOM 853 C C . GLN A 1 107 ? -18.705 6.821 26.827 1.00 89.44 107 GLN A C 1
ATOM 855 O O . GLN A 1 107 ? -18.790 7.821 26.106 1.00 89.44 107 GLN A O 1
ATOM 860 N N . LEU A 1 108 ? -19.008 5.589 26.431 1.00 94.69 108 LEU A N 1
ATOM 861 C CA . LEU A 1 108 ? -19.690 5.287 25.180 1.00 94.69 108 LEU A CA 1
ATOM 862 C C . LEU A 1 108 ? -21.211 5.307 25.399 1.00 94.69 108 LEU A C 1
ATOM 864 O O . LEU A 1 108 ? -21.664 5.116 26.531 1.00 94.69 108 LEU A O 1
ATOM 868 N N . PRO A 1 109 ? -22.009 5.530 24.342 1.00 94.62 109 PRO A N 1
ATOM 869 C CA . PRO A 1 109 ? -23.453 5.335 24.396 1.00 94.62 109 PRO A CA 1
ATOM 870 C C . PRO A 1 109 ? -23.820 3.921 24.862 1.00 94.62 109 PRO A C 1
ATOM 872 O O . PRO A 1 109 ? -23.092 2.959 24.609 1.00 94.62 109 PRO A O 1
ATOM 875 N N . GLU A 1 110 ? -24.975 3.784 25.509 1.00 95.06 110 GLU A N 1
ATOM 876 C CA . GLU A 1 110 ? -25.506 2.469 25.866 1.00 95.06 110 GLU A CA 1
ATOM 877 C C . GLU A 1 110 ? -25.704 1.612 24.604 1.00 95.06 110 GLU A C 1
ATOM 879 O O . GLU A 1 110 ? -26.225 2.085 23.593 1.00 95.06 110 GLU A O 1
ATOM 884 N N . GLY A 1 111 ? -25.247 0.357 24.651 1.00 95.50 111 GLY A N 1
ATOM 885 C CA . GLY A 1 111 ? -25.319 -0.559 23.511 1.00 95.50 111 GLY A CA 1
ATOM 886 C C . GLY A 1 111 ? -24.342 -0.248 22.372 1.00 95.50 111 GLY A C 1
ATOM 887 O O . GLY A 1 111 ? -24.544 -0.741 21.264 1.00 95.50 111 GLY A O 1
ATOM 888 N N . PHE A 1 112 ? -23.301 0.560 22.609 1.00 97.38 112 PHE A N 1
ATOM 889 C CA . PHE A 1 112 ? -22.289 0.845 21.593 1.00 97.38 112 PHE A CA 1
ATOM 890 C C . PHE A 1 112 ? -21.617 -0.432 21.067 1.00 97.38 112 PHE A C 1
ATOM 892 O O . PHE A 1 112 ? -21.185 -1.303 21.827 1.00 97.38 112 PHE A O 1
ATOM 899 N N . VAL A 1 113 ? -21.479 -0.497 19.744 1.00 97.62 113 VAL A N 1
ATOM 900 C CA . VAL A 1 113 ? -20.813 -1.581 19.023 1.00 97.62 113 VAL A CA 1
ATOM 901 C C . VAL A 1 113 ? -19.871 -1.011 17.971 1.00 97.62 113 VAL A C 1
ATOM 903 O O . VAL A 1 113 ? -20.130 0.045 17.393 1.00 97.62 113 VAL A O 1
ATOM 906 N N . TRP A 1 114 ? -18.798 -1.743 17.693 1.00 97.56 114 TRP A N 1
ATOM 907 C CA . TRP A 1 114 ? -17.952 -1.529 16.528 1.00 97.56 114 TRP A CA 1
ATOM 908 C C . TRP A 1 114 ? -18.195 -2.635 15.505 1.00 97.56 114 TRP A C 1
ATOM 910 O O . TRP A 1 114 ? -18.417 -3.789 15.872 1.00 97.56 114 TRP A O 1
ATOM 920 N N . ILE A 1 115 ? -18.167 -2.286 14.222 1.00 97.06 115 ILE A N 1
ATOM 921 C CA . ILE A 1 115 ? -18.476 -3.227 13.146 1.00 97.06 115 ILE A CA 1
ATOM 922 C C . ILE A 1 115 ? -17.180 -3.854 12.631 1.00 97.06 115 ILE A C 1
ATOM 924 O O . ILE A 1 115 ? -16.256 -3.149 12.215 1.00 97.06 115 ILE A O 1
ATOM 928 N N . SER A 1 116 ? -17.092 -5.180 12.670 1.00 97.62 116 SER A N 1
ATOM 929 C CA . SER A 1 116 ? -15.981 -5.932 12.082 1.00 97.62 116 SER A CA 1
ATOM 930 C C . SER A 1 116 ? -16.071 -5.977 10.550 1.00 97.62 116 SER A C 1
ATOM 932 O O . SER A 1 116 ? -17.044 -5.553 9.926 1.00 97.62 116 SER A O 1
ATOM 934 N N . LYS A 1 117 ? -15.016 -6.468 9.897 1.00 96.56 117 LYS A N 1
ATOM 935 C CA . LYS A 1 117 ? -14.908 -6.547 8.432 1.00 96.56 117 LYS A CA 1
ATOM 936 C C . LYS A 1 117 ? -15.965 -7.460 7.798 1.00 96.56 117 LYS A C 1
ATOM 938 O O . LYS A 1 117 ? -16.351 -7.229 6.658 1.00 96.56 117 LYS A O 1
ATOM 943 N N . ASP A 1 118 ? -16.442 -8.456 8.536 1.00 96.69 118 ASP A N 1
ATOM 944 C CA . ASP A 1 118 ? -17.542 -9.362 8.176 1.00 96.69 118 ASP A CA 1
ATOM 945 C C . ASP A 1 118 ? -18.941 -8.801 8.520 1.00 96.69 118 ASP A C 1
ATOM 947 O O . ASP A 1 118 ? -19.933 -9.509 8.383 1.00 96.69 118 ASP A O 1
ATOM 951 N N . ASN A 1 119 ? -19.040 -7.515 8.884 1.00 96.56 119 ASN A N 1
ATOM 952 C CA . ASN A 1 119 ? -20.270 -6.815 9.283 1.00 96.56 119 ASN A CA 1
ATOM 953 C C . ASN A 1 119 ? -20.920 -7.319 10.581 1.00 96.56 119 ASN A C 1
ATOM 955 O O . ASN A 1 119 ? -22.111 -7.088 10.801 1.00 96.56 119 ASN A O 1
ATOM 959 N N . GLU A 1 120 ? -20.164 -7.959 11.471 1.00 97.88 120 GLU A N 1
ATOM 960 C CA . GLU A 1 120 ? -20.676 -8.284 12.799 1.00 97.88 120 GLU A CA 1
ATOM 961 C C . GLU A 1 120 ? -20.569 -7.091 13.755 1.00 97.88 120 GLU A C 1
ATOM 963 O O . GLU A 1 120 ? -19.582 -6.355 13.782 1.00 97.88 120 GLU A O 1
ATOM 968 N N . ALA A 1 121 ? -21.613 -6.902 14.561 1.00 97.69 121 ALA A N 1
ATOM 969 C CA . ALA A 1 121 ? -21.639 -5.900 15.613 1.00 97.69 121 ALA A CA 1
ATOM 970 C C . ALA A 1 121 ? -20.964 -6.455 16.870 1.00 97.69 121 ALA A C 1
ATOM 972 O O . ALA A 1 121 ? -21.508 -7.326 17.549 1.00 97.69 121 ALA A O 1
ATOM 973 N N . VAL A 1 122 ? -19.783 -5.934 17.191 1.00 98.12 122 VAL A N 1
ATOM 974 C CA . VAL A 1 122 ? -19.003 -6.355 18.354 1.00 98.12 122 VAL A CA 1
ATOM 975 C C . VAL A 1 122 ? -19.145 -5.301 19.453 1.00 98.12 122 VAL A C 1
ATOM 977 O O . VAL A 1 122 ? -18.855 -4.133 19.199 1.00 98.12 122 VAL A O 1
ATOM 980 N N . PRO A 1 123 ? -19.570 -5.659 20.677 1.00 97.81 123 PRO A N 1
ATOM 981 C CA . PRO A 1 123 ? -19.569 -4.730 21.804 1.00 97.81 123 PRO A CA 1
ATOM 982 C C . PRO A 1 123 ? -18.151 -4.263 22.133 1.00 97.81 123 PRO A C 1
ATOM 984 O O . PRO A 1 123 ? -17.230 -5.084 22.211 1.00 97.81 123 PRO A O 1
ATOM 987 N N . PHE A 1 124 ? -17.990 -2.957 22.336 1.00 97.38 124 PHE A N 1
ATOM 988 C CA . PHE A 1 124 ? -16.711 -2.339 22.681 1.00 97.38 124 PHE A CA 1
ATOM 989 C C . PHE A 1 124 ? -16.843 -1.433 23.900 1.00 97.38 124 PHE A C 1
ATOM 991 O O . PHE A 1 124 ? -17.802 -0.671 24.022 1.00 97.38 124 PHE A O 1
ATOM 998 N N . THR A 1 125 ? -15.837 -1.473 24.768 1.00 95.94 125 THR A N 1
ATOM 999 C CA . THR A 1 125 ? -15.565 -0.413 25.740 1.00 95.94 125 THR A CA 1
ATOM 1000 C C . THR A 1 125 ? -14.692 0.680 25.113 1.00 95.94 125 THR A C 1
ATOM 1002 O O . THR A 1 125 ? -14.106 0.506 24.043 1.00 95.94 125 THR A O 1
ATOM 1005 N N . LEU A 1 126 ? -14.583 1.831 25.785 1.00 95.50 126 LEU A N 1
ATOM 1006 C CA . LEU A 1 126 ? -13.697 2.907 25.330 1.00 95.50 126 LEU A CA 1
ATOM 1007 C C . LEU A 1 126 ? -12.221 2.473 25.338 1.00 95.50 126 LEU A C 1
ATOM 1009 O O . LEU A 1 126 ? -11.474 2.852 24.441 1.00 95.50 126 LEU A O 1
ATOM 1013 N N . GLU A 1 127 ? -11.814 1.670 26.322 1.00 95.56 127 GLU A N 1
ATOM 1014 C CA . GLU A 1 127 ? -10.457 1.124 26.418 1.00 95.56 127 GLU A CA 1
ATOM 1015 C C . GLU A 1 127 ? -10.156 0.186 25.243 1.00 95.56 127 GLU A C 1
ATOM 1017 O O . GLU A 1 127 ? -9.147 0.356 24.567 1.00 95.56 127 GLU A O 1
ATOM 1022 N N . GLU A 1 128 ? -11.092 -0.699 24.897 1.00 97.25 128 GLU A N 1
ATOM 1023 C CA . GLU A 1 128 ? -10.951 -1.601 23.747 1.00 97.25 128 GLU A CA 1
ATOM 1024 C C . GLU A 1 128 ? -10.863 -0.834 22.409 1.00 97.25 128 GLU A C 1
ATOM 1026 O O . GLU A 1 128 ? -10.142 -1.245 21.500 1.00 97.25 128 GLU A O 1
ATOM 1031 N N . LEU A 1 129 ? -11.551 0.309 22.265 1.00 96.81 129 LEU A N 1
ATOM 1032 C CA . LEU A 1 129 ? -11.410 1.162 21.072 1.00 96.81 129 LEU A CA 1
ATOM 1033 C C . LEU A 1 129 ? -10.022 1.807 20.994 1.00 96.81 129 LEU A C 1
ATOM 1035 O O . LEU A 1 129 ? -9.459 1.930 19.904 1.00 96.81 129 LEU A O 1
ATOM 1039 N N . ILE A 1 130 ? -9.471 2.221 22.139 1.00 96.44 130 ILE A N 1
ATOM 1040 C CA . ILE A 1 130 ? -8.109 2.761 22.229 1.00 96.44 130 ILE A CA 1
ATOM 1041 C C . ILE A 1 130 ? -7.095 1.671 21.864 1.00 96.44 130 ILE A C 1
ATOM 1043 O O . ILE A 1 130 ? -6.190 1.930 21.068 1.00 96.44 130 ILE A O 1
ATOM 1047 N N . GLU A 1 131 ? -7.266 0.452 22.379 1.00 97.81 131 GLU A N 1
ATOM 1048 C CA . GLU A 1 131 ? -6.426 -0.701 22.039 1.00 97.81 131 GLU A CA 1
ATOM 1049 C C . GLU A 1 131 ? -6.477 -1.021 20.544 1.00 97.81 131 GLU A C 1
ATOM 1051 O O . GLU A 1 131 ? -5.429 -1.129 19.903 1.00 97.81 131 GLU A O 1
ATOM 1056 N N . LEU A 1 132 ? -7.677 -1.092 19.957 1.00 98.19 132 LEU A N 1
ATOM 1057 C CA . LEU A 1 132 ? -7.849 -1.300 18.520 1.00 98.19 132 LEU A CA 1
ATOM 1058 C C . LEU A 1 132 ? -7.137 -0.207 17.708 1.00 98.19 132 LEU A C 1
ATOM 1060 O O . LEU A 1 132 ? -6.454 -0.506 16.726 1.00 98.19 132 LEU A O 1
ATOM 1064 N N . GLY A 1 133 ? -7.240 1.053 18.144 1.00 97.00 133 GLY A N 1
ATOM 1065 C CA . GLY A 1 133 ? -6.536 2.180 17.532 1.00 97.00 133 GLY A CA 1
ATOM 1066 C C . GLY A 1 133 ? -5.019 2.025 17.604 1.00 97.00 133 GLY A C 1
ATOM 1067 O O . GLY A 1 133 ? -4.326 2.239 16.607 1.00 97.00 133 GLY A O 1
ATOM 1068 N N . GLY A 1 134 ? -4.503 1.574 18.749 1.00 97.38 134 GLY A N 1
ATOM 1069 C CA . GLY A 1 134 ? -3.091 1.248 18.939 1.00 97.38 134 GLY A CA 1
ATOM 1070 C C . GLY A 1 134 ? -2.609 0.130 18.012 1.00 97.38 134 GLY A C 1
ATOM 1071 O O . GLY A 1 134 ? -1.559 0.265 17.382 1.00 97.38 134 GLY A O 1
ATOM 1072 N N . ILE A 1 135 ? -3.396 -0.938 17.855 1.00 98.12 135 ILE A N 1
ATOM 1073 C CA . ILE A 1 135 ? -3.090 -2.049 16.940 1.00 98.12 135 ILE A CA 1
ATOM 1074 C C . ILE A 1 135 ? -3.033 -1.551 15.489 1.00 98.12 135 ILE A C 1
ATOM 1076 O O . ILE A 1 135 ? -2.074 -1.850 14.772 1.00 98.12 135 ILE A O 1
ATOM 1080 N N . MET A 1 136 ? -4.015 -0.754 15.055 1.00 97.94 136 MET A N 1
ATOM 1081 C CA . MET A 1 136 ? -4.028 -0.172 13.708 1.00 97.94 136 MET A CA 1
ATOM 1082 C C . MET A 1 136 ? -2.825 0.747 13.470 1.00 97.94 136 MET A C 1
ATOM 1084 O O . MET A 1 136 ? -2.167 0.638 12.433 1.00 97.94 136 MET A O 1
ATOM 1088 N N . ALA A 1 137 ? -2.497 1.617 14.428 1.00 97.31 137 ALA A N 1
ATOM 1089 C CA . ALA A 1 137 ? -1.340 2.505 14.338 1.00 97.31 137 ALA A CA 1
ATOM 1090 C C . ALA A 1 137 ? -0.021 1.720 14.259 1.00 97.31 137 ALA A C 1
ATOM 1092 O O . ALA A 1 137 ? 0.839 2.025 13.428 1.00 97.31 137 ALA A O 1
ATOM 1093 N N . ASN A 1 138 ? 0.123 0.667 15.068 1.00 97.50 138 ASN A N 1
ATOM 1094 C CA . ASN A 1 138 ? 1.301 -0.192 15.039 1.00 97.50 138 ASN A CA 1
ATOM 1095 C C . ASN A 1 138 ? 1.429 -0.948 13.707 1.00 97.50 138 ASN A C 1
ATOM 1097 O O . ASN A 1 138 ? 2.529 -1.033 13.157 1.00 97.50 138 ASN A O 1
ATOM 1101 N N . SER A 1 139 ? 0.316 -1.443 13.154 1.00 96.81 139 SER A N 1
ATOM 1102 C CA . SER A 1 139 ? 0.292 -2.088 11.834 1.00 96.81 139 SER A CA 1
ATOM 1103 C C . SER A 1 139 ? 0.749 -1.128 10.730 1.00 96.81 139 SER A C 1
ATOM 1105 O O . SER A 1 139 ? 1.628 -1.474 9.935 1.00 96.81 139 SER A O 1
ATOM 1107 N N . VAL A 1 140 ? 0.239 0.111 10.719 1.00 97.81 140 VAL A N 1
ATOM 1108 C CA . VAL A 1 140 ? 0.672 1.157 9.774 1.00 97.81 140 VAL A CA 1
ATOM 1109 C C . VAL A 1 140 ? 2.173 1.410 9.886 1.00 97.81 140 VAL A C 1
ATOM 1111 O O . VAL A 1 140 ? 2.879 1.391 8.874 1.00 97.81 140 VAL A O 1
ATOM 1114 N N . ASN A 1 141 ? 2.676 1.622 11.104 1.00 97.94 141 ASN A N 1
ATOM 1115 C CA . ASN A 1 141 ? 4.089 1.903 11.337 1.00 97.94 141 ASN A CA 1
ATOM 1116 C C . ASN A 1 141 ? 4.985 0.737 10.892 1.00 97.94 141 ASN A C 1
ATOM 1118 O O . ASN A 1 141 ? 5.939 0.940 10.143 1.00 97.94 141 ASN A O 1
ATOM 1122 N N . THR A 1 142 ? 4.638 -0.487 11.292 1.00 97.12 142 THR A N 1
ATOM 1123 C CA . THR A 1 142 ? 5.395 -1.703 10.967 1.00 97.12 142 THR A CA 1
ATOM 1124 C C . THR A 1 142 ? 5.514 -1.893 9.459 1.00 97.12 142 THR A C 1
ATOM 1126 O O . THR A 1 142 ? 6.618 -2.041 8.933 1.00 97.12 142 THR A O 1
ATOM 1129 N N . ASN A 1 143 ? 4.392 -1.811 8.740 1.00 97.69 143 ASN A N 1
ATOM 1130 C CA . ASN A 1 143 ? 4.379 -1.957 7.287 1.00 97.69 143 ASN A CA 1
ATOM 1131 C C . ASN A 1 143 ? 5.104 -0.801 6.579 1.00 97.69 143 ASN A C 1
ATOM 1133 O O . ASN A 1 143 ? 5.789 -1.021 5.582 1.00 97.69 143 ASN A O 1
ATOM 1137 N N . THR A 1 144 ? 5.020 0.422 7.107 1.00 97.75 144 THR A N 1
ATOM 1138 C CA . THR A 1 144 ? 5.731 1.585 6.549 1.00 97.75 144 THR A CA 1
ATOM 1139 C C . THR A 1 144 ? 7.246 1.446 6.688 1.00 97.75 144 THR A C 1
ATOM 1141 O O . THR A 1 144 ? 7.975 1.677 5.721 1.00 97.75 144 THR A O 1
ATOM 1144 N N . ILE A 1 145 ? 7.729 1.031 7.863 1.00 97.94 145 ILE A N 1
ATOM 1145 C CA . ILE A 1 145 ? 9.156 0.785 8.102 1.00 97.94 145 ILE A CA 1
ATOM 1146 C C . ILE A 1 145 ? 9.650 -0.352 7.205 1.00 97.94 145 ILE A C 1
ATOM 1148 O O . ILE A 1 145 ? 10.657 -0.187 6.521 1.00 97.94 145 ILE A O 1
ATOM 1152 N N . LYS A 1 146 ? 8.909 -1.465 7.138 1.00 97.75 146 LYS A N 1
ATOM 1153 C CA . LYS A 1 146 ? 9.230 -2.607 6.269 1.00 97.75 146 LYS A CA 1
ATOM 1154 C C . LYS A 1 146 ? 9.354 -2.185 4.807 1.00 97.75 146 LYS A C 1
ATOM 1156 O O . LYS A 1 146 ? 10.375 -2.453 4.177 1.00 97.75 146 LYS A O 1
ATOM 1161 N N . ALA A 1 147 ? 8.372 -1.443 4.292 1.00 98.19 147 ALA A N 1
ATOM 1162 C CA . ALA A 1 147 ? 8.413 -0.910 2.936 1.00 98.19 147 ALA A CA 1
ATOM 1163 C C . ALA A 1 147 ? 9.653 -0.040 2.700 1.00 98.19 147 ALA A C 1
ATOM 1165 O O . ALA A 1 147 ? 10.322 -0.201 1.683 1.00 98.19 147 ALA A O 1
ATOM 1166 N N . ARG A 1 148 ? 9.995 0.849 3.641 1.00 98.00 148 ARG A N 1
ATOM 1167 C CA . ARG A 1 148 ? 11.195 1.689 3.543 1.00 98.00 148 ARG A CA 1
ATOM 1168 C C . ARG A 1 148 ? 12.464 0.846 3.455 1.00 98.00 148 ARG A C 1
ATOM 1170 O O . ARG A 1 148 ? 13.226 1.017 2.513 1.00 98.00 148 ARG A O 1
ATOM 1177 N N . THR A 1 149 ? 12.646 -0.104 4.368 1.00 97.75 149 THR A N 1
ATOM 1178 C CA . THR A 1 149 ? 13.817 -0.991 4.374 1.00 97.75 149 THR A CA 1
ATOM 1179 C C . THR A 1 149 ? 13.952 -1.775 3.070 1.00 97.75 149 THR A C 1
ATOM 1181 O O . THR A 1 149 ? 15.055 -1.930 2.554 1.00 97.75 149 THR A O 1
ATOM 1184 N N . ILE A 1 150 ? 12.845 -2.260 2.505 1.00 98.19 150 ILE A N 1
ATOM 1185 C CA . ILE A 1 150 ? 12.872 -2.980 1.227 1.00 98.19 150 ILE A CA 1
ATOM 1186 C C . ILE A 1 150 ? 13.214 -2.019 0.078 1.00 98.19 150 ILE A C 1
ATOM 1188 O O . ILE A 1 150 ? 14.046 -2.351 -0.762 1.00 98.19 150 ILE A O 1
ATOM 1192 N N . LYS A 1 151 ? 12.647 -0.807 0.050 1.00 98.38 151 LYS A N 1
ATOM 1193 C CA . LYS A 1 151 ? 12.974 0.202 -0.972 1.00 98.38 151 LYS A CA 1
ATOM 1194 C C . LYS A 1 151 ? 14.428 0.670 -0.906 1.00 98.38 151 LYS A C 1
ATOM 1196 O O . LYS A 1 151 ? 15.002 0.943 -1.956 1.00 98.38 151 LYS A O 1
ATOM 1201 N N . ASP A 1 152 ? 15.030 0.707 0.279 1.00 98.25 152 ASP A N 1
ATOM 1202 C CA . ASP A 1 152 ? 16.458 0.996 0.434 1.00 98.25 152 ASP A CA 1
ATOM 1203 C C . ASP A 1 152 ? 17.312 -0.096 -0.242 1.00 98.25 152 ASP A C 1
ATOM 1205 O O . ASP A 1 152 ? 18.276 0.222 -0.938 1.00 98.25 152 ASP A O 1
ATOM 1209 N N . LYS A 1 153 ? 16.915 -1.377 -0.142 1.00 98.12 153 LYS A N 1
ATOM 1210 C CA . LYS A 1 153 ? 17.557 -2.475 -0.896 1.00 98.12 153 LYS A CA 1
ATOM 1211 C C . LYS A 1 153 ? 17.391 -2.297 -2.409 1.00 98.12 153 LYS A C 1
ATOM 1213 O O . LYS A 1 153 ? 18.340 -2.518 -3.154 1.00 98.12 153 LYS A O 1
ATOM 1218 N N . VAL A 1 154 ? 16.208 -1.872 -2.867 1.00 98.25 154 VAL A N 1
ATOM 1219 C CA . VAL A 1 154 ? 15.950 -1.601 -4.297 1.00 98.25 154 VAL A CA 1
ATOM 1220 C C . VAL A 1 154 ? 16.851 -0.483 -4.807 1.00 98.25 154 VAL A C 1
ATOM 1222 O O . VAL A 1 154 ? 17.373 -0.570 -5.915 1.00 98.25 154 VAL A O 1
ATOM 1225 N N . GLU A 1 155 ? 17.063 0.560 -4.005 1.00 98.06 155 GLU A N 1
ATOM 1226 C CA . GLU A 1 155 ? 17.951 1.660 -4.374 1.00 98.06 155 GLU A CA 1
ATOM 1227 C C . GLU A 1 155 ? 19.410 1.204 -4.503 1.00 98.06 155 GLU A C 1
ATOM 1229 O O . GLU A 1 155 ? 20.105 1.616 -5.432 1.00 98.06 155 GLU A O 1
ATOM 1234 N N . GLN A 1 156 ? 19.854 0.312 -3.617 1.00 98.00 156 GLN A N 1
ATOM 1235 C CA . GLN A 1 156 ? 21.217 -0.224 -3.610 1.00 98.00 156 GLN A CA 1
ATOM 1236 C C . GLN A 1 156 ? 21.486 -1.251 -4.717 1.00 98.00 156 GLN A C 1
ATOM 1238 O O . GLN A 1 156 ? 22.645 -1.421 -5.096 1.00 98.00 156 GLN A O 1
ATOM 1243 N N . ALA A 1 157 ? 20.453 -1.904 -5.255 1.00 98.06 157 ALA A N 1
ATOM 1244 C CA . ALA A 1 157 ? 20.597 -2.875 -6.335 1.00 98.06 157 ALA A CA 1
ATOM 1245 C C . ALA A 1 157 ? 21.228 -2.244 -7.591 1.00 98.06 157 ALA A C 1
ATOM 1247 O O . ALA A 1 157 ? 20.899 -1.119 -7.982 1.00 98.06 157 ALA A O 1
ATOM 1248 N N . GLN A 1 158 ? 22.137 -2.979 -8.223 1.00 97.50 158 GLN A N 1
ATOM 1249 C CA . GLN A 1 158 ? 22.894 -2.564 -9.406 1.00 97.50 158 GLN A CA 1
ATOM 1250 C C . GLN A 1 158 ? 22.464 -3.317 -10.667 1.00 97.50 158 GLN A C 1
ATOM 1252 O O . GLN A 1 158 ? 22.820 -2.916 -11.770 1.00 97.50 158 GLN A O 1
ATOM 1257 N N . THR A 1 159 ? 21.684 -4.390 -10.523 1.00 97.19 159 THR A N 1
ATOM 1258 C CA . THR A 1 159 ? 21.235 -5.222 -11.645 1.00 97.19 159 THR A CA 1
ATOM 1259 C C . THR A 1 159 ? 19.728 -5.471 -11.619 1.00 97.19 159 THR A C 1
ATOM 1261 O O . THR A 1 159 ? 19.076 -5.415 -10.573 1.00 97.19 15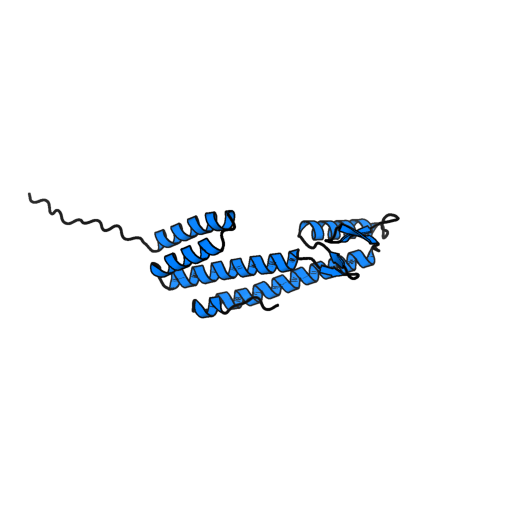9 THR A O 1
ATOM 1264 N N . LEU A 1 160 ? 19.161 -5.795 -12.786 1.00 95.44 160 LEU A N 1
ATOM 1265 C CA . LEU A 1 160 ? 17.757 -6.202 -12.900 1.00 95.44 160 LEU A CA 1
ATOM 1266 C C . LEU A 1 160 ? 17.458 -7.478 -12.101 1.00 95.44 160 LEU A C 1
ATOM 1268 O O . LEU A 1 160 ? 16.393 -7.580 -11.497 1.00 95.44 160 LEU A O 1
ATOM 1272 N N . GLU A 1 161 ? 18.396 -8.425 -12.069 1.00 95.50 161 GLU A N 1
ATOM 1273 C CA . GLU A 1 161 ? 18.261 -9.679 -11.322 1.00 95.50 161 GLU A CA 1
ATOM 1274 C C . GLU A 1 161 ? 18.182 -9.427 -9.811 1.00 95.50 161 GLU A C 1
ATOM 1276 O O . GLU A 1 161 ? 17.273 -9.928 -9.145 1.00 95.50 161 GLU A O 1
ATOM 1281 N N . GLU A 1 162 ? 19.059 -8.572 -9.272 1.00 97.69 162 GLU A N 1
ATOM 1282 C CA . GLU A 1 162 ? 18.998 -8.159 -7.866 1.00 97.69 162 GLU A CA 1
ATOM 1283 C C . GLU A 1 162 ? 17.649 -7.508 -7.544 1.00 97.69 162 GLU A C 1
ATOM 1285 O O . GLU A 1 162 ? 17.007 -7.899 -6.570 1.00 97.69 162 GLU A O 1
ATOM 1290 N N . ILE A 1 163 ? 17.167 -6.582 -8.384 1.00 97.12 163 ILE A N 1
ATOM 1291 C CA . ILE A 1 163 ? 15.858 -5.935 -8.193 1.00 97.12 163 ILE A CA 1
ATOM 1292 C C . ILE A 1 163 ? 14.725 -6.968 -8.188 1.00 97.12 163 ILE A C 1
ATOM 1294 O O . ILE A 1 163 ? 13.836 -6.899 -7.339 1.00 97.12 163 ILE A O 1
ATOM 1298 N N . GLN A 1 164 ? 14.743 -7.933 -9.110 1.00 93.00 164 GLN A N 1
ATOM 1299 C CA . GLN A 1 164 ? 13.732 -8.991 -9.189 1.00 93.00 164 GLN A CA 1
ATOM 1300 C C . GLN A 1 164 ? 13.764 -9.931 -7.977 1.00 93.00 164 GLN A C 1
ATOM 1302 O O . GLN A 1 164 ? 12.714 -10.424 -7.561 1.00 93.00 164 GLN A O 1
ATOM 1307 N N . SER A 1 165 ? 14.942 -10.155 -7.390 1.00 95.88 165 SER A N 1
ATOM 1308 C CA . SER A 1 165 ? 15.107 -10.991 -6.198 1.00 95.88 165 SER A CA 1
ATOM 1309 C C . SER A 1 165 ? 14.555 -10.348 -4.918 1.00 95.88 165 SER A C 1
ATOM 1311 O O . SER A 1 165 ? 14.242 -11.062 -3.962 1.00 95.88 165 SER A O 1
ATOM 1313 N N . ILE A 1 166 ? 14.397 -9.018 -4.894 1.00 96.56 166 ILE A N 1
ATOM 1314 C CA . ILE A 1 166 ? 13.851 -8.291 -3.746 1.00 96.56 166 ILE A CA 1
ATOM 1315 C C . ILE A 1 166 ? 12.349 -8.556 -3.638 1.00 96.56 166 ILE A C 1
ATOM 1317 O O . ILE A 1 166 ? 11.559 -8.204 -4.521 1.00 96.56 166 ILE A O 1
ATOM 1321 N N . LYS A 1 167 ? 11.959 -9.152 -2.510 1.00 92.75 167 LYS A N 1
ATOM 1322 C CA . LYS A 1 167 ? 10.583 -9.530 -2.198 1.00 92.75 167 LYS A CA 1
ATOM 1323 C C . LYS A 1 167 ? 10.110 -8.879 -0.908 1.00 92.75 167 LYS A C 1
ATOM 1325 O O . LYS A 1 167 ? 10.900 -8.482 -0.051 1.00 92.75 167 LYS A O 1
ATOM 1330 N N . TRP A 1 168 ? 8.793 -8.774 -0.797 1.00 92.50 168 TRP A N 1
ATOM 1331 C CA . TRP A 1 168 ? 8.134 -8.528 0.472 1.00 92.50 168 TRP A CA 1
ATOM 1332 C C . TRP A 1 168 ? 8.110 -9.841 1.253 1.00 92.50 168 TRP A C 1
ATOM 1334 O O . TRP A 1 168 ? 7.342 -10.736 0.912 1.00 92.50 168 TRP A O 1
ATOM 1344 N N . ASP A 1 169 ? 8.976 -9.974 2.255 1.00 81.88 169 ASP A N 1
ATOM 1345 C CA . ASP A 1 169 ? 8.908 -11.103 3.192 1.00 81.88 169 ASP A CA 1
ATOM 1346 C C . ASP A 1 169 ? 7.567 -11.034 3.942 1.00 81.88 169 ASP A C 1
ATOM 1348 O O . ASP A 1 169 ? 7.087 -9.927 4.169 1.00 81.88 169 ASP A O 1
ATOM 1352 N N . GLU A 1 170 ? 6.924 -12.145 4.306 1.00 61.94 170 GLU A N 1
ATOM 1353 C CA . GLU A 1 170 ? 5.681 -12.116 5.109 1.00 61.94 170 GLU A CA 1
ATOM 1354 C C . GLU A 1 170 ? 5.967 -11.752 6.570 1.00 61.94 170 GLU A C 1
ATOM 1356 O O . GLU A 1 170 ? 6.892 -12.336 7.174 1.00 61.94 170 GLU A O 1
#

pLDDT: mean 92.88, std 10.64, range [41.16, 98.38]

Foldseek 3Di:
DDDPPPDPPPPDQDLVNLLVVLVVVVVVCVVVVNPVVNVVSLVVSVVPHDQVSNLVVLLVVLLVVLVVVLQCQLQVADDDPNAGAGRHPVRLVVLVVVLVVCVVVLFDPPPDFDATPVRDTHDDHSVRSVVRNVRSVVSNVVSVVLSVVLSVQSVVDPDSVSSVPRDRDD